Protein AF-A0A849QDG6-F1 (afdb_monomer)

Mean predicted aligned error: 5.54 Å

Structure (mmCIF, N/CA/C/O backbone):
data_AF-A0A849QDG6-F1
#
_entry.id   AF-A0A849QDG6-F1
#
loop_
_atom_site.group_PDB
_atom_site.id
_atom_site.type_symbol
_atom_site.label_atom_id
_atom_site.label_alt_id
_atom_site.label_comp_id
_atom_site.label_asym_id
_atom_site.label_entity_id
_atom_site.label_seq_id
_atom_site.pdbx_PDB_ins_code
_atom_site.Cartn_x
_atom_site.Cartn_y
_atom_site.Cartn_z
_atom_site.occupancy
_atom_site.B_iso_or_equiv
_atom_site.auth_seq_id
_atom_site.auth_comp_id
_atom_site.auth_asym_id
_atom_site.auth_atom_id
_atom_site.pdbx_PDB_model_num
ATOM 1 N N . MET A 1 1 ? 3.254 12.862 -4.712 1.00 63.56 1 MET A N 1
ATOM 2 C CA . MET A 1 1 ? 2.118 11.912 -4.707 1.00 63.56 1 MET A CA 1
ATOM 3 C C . MET A 1 1 ? 1.755 11.417 -3.308 1.00 63.56 1 MET A C 1
ATOM 5 O O . MET A 1 1 ? 0.578 11.468 -3.003 1.00 63.56 1 MET A O 1
ATOM 9 N N . ILE A 1 2 ? 2.697 11.030 -2.430 1.00 72.19 2 ILE A N 1
ATOM 10 C CA . ILE A 1 2 ? 2.387 10.562 -1.053 1.00 72.19 2 ILE A CA 1
ATOM 11 C C . ILE A 1 2 ? 1.509 11.550 -0.262 1.00 72.19 2 ILE A C 1
ATOM 13 O O . ILE A 1 2 ? 0.518 11.137 0.325 1.00 72.19 2 ILE A O 1
ATOM 17 N N . LEU A 1 3 ? 1.816 12.853 -0.322 1.00 75.12 3 LEU A N 1
ATOM 18 C CA . LEU A 1 3 ? 1.065 13.908 0.382 1.00 75.12 3 LEU A CA 1
ATOM 19 C C . LEU A 1 3 ? -0.413 14.021 -0.014 1.00 75.12 3 LEU A C 1
ATOM 21 O O . LEU A 1 3 ? -1.195 14.568 0.749 1.00 75.12 3 LEU A O 1
ATOM 25 N N . VAL A 1 4 ? -0.792 13.525 -1.193 1.00 81.06 4 VAL A N 1
ATOM 26 C CA . VAL A 1 4 ? -2.182 13.540 -1.671 1.00 81.06 4 VAL A CA 1
ATOM 27 C C . VAL A 1 4 ? -2.765 12.131 -1.603 1.00 81.06 4 VAL A C 1
ATOM 29 O O . VAL A 1 4 ? -3.826 11.921 -1.030 1.00 81.06 4 VAL A O 1
ATOM 32 N N . GLY A 1 5 ? -2.036 11.142 -2.118 1.00 78.69 5 GLY A N 1
ATOM 33 C CA . GLY A 1 5 ? -2.473 9.751 -2.186 1.00 78.69 5 GLY A CA 1
ATOM 34 C C . GLY A 1 5 ? -2.682 9.103 -0.819 1.00 78.69 5 GLY A C 1
ATOM 35 O O . GLY A 1 5 ? -3.647 8.366 -0.659 1.00 78.69 5 GLY A O 1
ATOM 36 N N . ALA A 1 6 ? -1.842 9.397 0.180 1.00 81.44 6 ALA A N 1
ATOM 37 C CA . ALA A 1 6 ? -2.024 8.850 1.524 1.00 81.44 6 ALA A CA 1
ATOM 38 C C . ALA A 1 6 ? -3.290 9.395 2.216 1.00 81.44 6 ALA A C 1
ATOM 40 O O . ALA A 1 6 ? -4.111 8.575 2.624 1.00 81.44 6 ALA A O 1
ATOM 41 N N . PRO A 1 7 ? -3.526 10.722 2.314 1.00 85.44 7 PRO A N 1
ATOM 42 C CA . PRO A 1 7 ? -4.763 11.230 2.910 1.00 85.44 7 PRO A CA 1
ATOM 43 C C . PRO A 1 7 ? -6.020 10.813 2.137 1.00 85.44 7 PRO A C 1
ATOM 45 O O . PRO A 1 7 ? -7.018 10.457 2.760 1.00 85.44 7 PRO A O 1
ATOM 48 N N . VAL A 1 8 ? -5.970 10.788 0.800 1.00 86.62 8 VAL A N 1
ATOM 49 C CA . VAL A 1 8 ? -7.082 10.287 -0.026 1.00 86.62 8 VAL A CA 1
ATOM 50 C C . VAL A 1 8 ? -7.341 8.805 0.248 1.00 86.62 8 VAL A C 1
ATOM 52 O O . VAL A 1 8 ? -8.485 8.414 0.472 1.00 86.62 8 VAL A O 1
ATOM 55 N N . GLY A 1 9 ? -6.285 7.990 0.293 1.00 83.75 9 GLY A N 1
ATOM 56 C CA . GLY A 1 9 ? -6.370 6.574 0.636 1.00 83.75 9 GLY A CA 1
ATOM 57 C C . GLY A 1 9 ? -7.006 6.363 2.007 1.00 83.75 9 GLY A C 1
ATOM 58 O O . GLY A 1 9 ? -7.982 5.633 2.109 1.00 83.75 9 GLY A O 1
ATOM 59 N N . ILE A 1 10 ? -6.537 7.080 3.032 1.00 85.00 10 ILE A N 1
ATOM 60 C CA . ILE A 1 10 ? -7.099 7.024 4.390 1.00 85.00 10 ILE A CA 1
ATOM 61 C C . ILE A 1 10 ? -8.586 7.400 4.389 1.00 85.00 10 ILE A C 1
ATOM 63 O O . ILE A 1 10 ? -9.394 6.679 4.973 1.00 85.00 10 ILE A O 1
ATOM 67 N N . TYR A 1 11 ? -8.963 8.494 3.719 1.00 86.38 11 TYR A N 1
ATOM 68 C CA . TYR A 1 11 ? -10.358 8.934 3.637 1.00 86.38 11 TYR A CA 1
ATOM 69 C C . TYR A 1 11 ? -11.265 7.847 3.043 1.00 86.38 11 TYR A C 1
ATOM 71 O O . TYR A 1 11 ? -12.308 7.519 3.616 1.00 86.38 11 TYR A O 1
ATOM 79 N N . PHE A 1 12 ? -10.849 7.242 1.927 1.00 85.50 12 PHE A N 1
ATOM 80 C CA . PHE A 1 12 ? -11.609 6.165 1.299 1.00 85.50 12 PHE A CA 1
ATOM 81 C C . PHE A 1 12 ? -11.613 4.882 2.131 1.00 85.50 12 PHE A C 1
ATOM 83 O O . PHE A 1 12 ? -12.668 4.266 2.250 1.00 85.50 12 PHE A O 1
ATOM 90 N N . SER A 1 13 ? -10.496 4.507 2.760 1.00 83.56 13 SER A N 1
ATOM 91 C CA . SER A 1 13 ? -10.422 3.349 3.658 1.00 83.56 13 SER A CA 1
ATOM 92 C C . SER A 1 13 ? -11.393 3.481 4.831 1.00 83.56 13 SER A C 1
ATOM 94 O O . SER A 1 13 ? -12.112 2.532 5.129 1.00 83.56 13 SER A O 1
ATOM 96 N N . VAL A 1 14 ? -11.463 4.659 5.462 1.00 82.88 14 VAL A N 1
ATOM 97 C CA . VAL A 1 14 ? -12.406 4.937 6.559 1.00 82.88 14 VAL A CA 1
ATOM 98 C C . VAL A 1 14 ? -13.846 4.831 6.083 1.00 82.88 14 VAL A C 1
ATOM 100 O O . VAL A 1 14 ? -14.653 4.169 6.727 1.00 82.88 14 VAL A O 1
ATOM 103 N N . ARG A 1 15 ? -14.176 5.469 4.955 1.00 84.06 15 ARG A N 1
ATOM 104 C CA . ARG A 1 15 ? -15.544 5.474 4.427 1.00 84.06 15 ARG A CA 1
ATOM 105 C C . ARG A 1 15 ? -15.993 4.083 3.989 1.00 84.06 15 ARG A C 1
ATOM 107 O O . ARG A 1 15 ? -17.134 3.711 4.233 1.00 84.06 15 ARG A O 1
ATOM 114 N N . TYR A 1 16 ? -15.103 3.335 3.345 1.00 83.31 16 TYR A N 1
ATOM 115 C CA . TYR A 1 16 ? -15.383 1.989 2.870 1.00 83.31 16 TYR A CA 1
ATOM 116 C C . TYR A 1 16 ? -15.553 1.016 4.036 1.00 83.31 16 TYR A C 1
ATOM 118 O O . TYR A 1 16 ? -16.565 0.329 4.119 1.00 83.31 16 TYR A O 1
ATOM 126 N N . LEU A 1 17 ? -14.586 0.979 4.960 1.00 80.12 17 LEU A N 1
ATOM 127 C CA . LEU A 1 17 ? -14.652 0.068 6.097 1.00 80.12 17 LEU A CA 1
ATOM 128 C C . LEU A 1 17 ? -15.792 0.449 7.042 1.00 80.12 17 LEU A C 1
ATOM 130 O O . LEU A 1 17 ? -16.480 -0.441 7.508 1.00 80.12 17 LEU A O 1
ATOM 134 N N . GLY A 1 18 ? -16.057 1.738 7.264 1.00 75.25 18 GLY A N 1
ATOM 135 C CA . GLY A 1 18 ? -17.179 2.198 8.088 1.00 75.25 18 GLY A CA 1
ATOM 136 C C . GLY A 1 18 ? -18.569 1.923 7.500 1.00 75.25 18 GLY A C 1
ATOM 137 O O . GLY A 1 18 ? -19.551 2.037 8.223 1.00 75.25 18 GLY A O 1
ATOM 138 N N . ALA A 1 19 ? -18.667 1.564 6.216 1.00 77.81 19 ALA A N 1
ATOM 139 C CA . ALA A 1 19 ? -19.912 1.117 5.591 1.00 77.81 19 ALA A CA 1
ATOM 140 C C . ALA A 1 19 ? -20.147 -0.401 5.726 1.00 77.81 19 ALA A C 1
ATOM 142 O O . ALA A 1 19 ? -21.209 -0.887 5.343 1.00 77.81 19 ALA A O 1
ATOM 143 N N . LEU A 1 20 ? -19.168 -1.160 6.233 1.00 79.12 20 LEU A N 1
ATOM 144 C CA . LEU A 1 20 ? -19.317 -2.591 6.494 1.00 79.12 20 LEU A CA 1
ATOM 145 C C . LEU A 1 20 ? -19.997 -2.807 7.848 1.00 79.12 20 LEU A C 1
ATOM 147 O O . LEU A 1 20 ? -19.724 -2.090 8.799 1.00 79.12 20 LEU A O 1
ATOM 151 N N . GLU A 1 21 ? -20.850 -3.825 7.958 1.00 65.81 21 GLU A N 1
ATOM 152 C CA . GLU A 1 21 ? -21.552 -4.116 9.218 1.00 65.81 21 GLU A CA 1
ATOM 153 C C . GLU A 1 21 ? -20.724 -4.990 10.184 1.00 65.81 21 GLU A C 1
ATOM 155 O O . GLU A 1 21 ? -20.884 -4.881 11.399 1.00 65.81 21 GLU A O 1
ATOM 160 N N . LYS A 1 22 ? -19.840 -5.867 9.670 1.00 70.81 22 LYS A N 1
ATOM 161 C CA . LYS A 1 22 ? -18.987 -6.792 10.454 1.00 70.81 22 LYS A CA 1
ATOM 162 C C . LYS A 1 22 ? -17.687 -7.158 9.720 1.00 70.81 22 LYS A C 1
ATOM 164 O O . LYS A 1 22 ? -17.637 -7.135 8.493 1.00 70.81 22 LYS A O 1
ATOM 169 N N . ASN A 1 23 ? -16.683 -7.632 10.470 1.00 78.56 23 ASN A N 1
ATOM 170 C CA . ASN A 1 23 ? -15.389 -8.143 9.983 1.00 78.56 23 ASN A CA 1
ATOM 171 C C . ASN A 1 23 ? -14.510 -7.084 9.285 1.00 78.56 23 ASN A C 1
ATOM 173 O O . ASN A 1 23 ? -14.022 -7.300 8.164 1.00 78.56 23 ASN A O 1
ATOM 177 N N . TYR A 1 24 ? -14.274 -5.954 9.948 1.00 81.31 24 TYR A N 1
ATOM 178 C CA . TYR A 1 24 ? -13.474 -4.847 9.418 1.00 81.31 24 TYR A CA 1
ATOM 179 C C . TYR A 1 24 ? -12.027 -5.272 9.159 1.00 81.31 24 TYR A C 1
ATOM 181 O O . TYR A 1 24 ? -11.457 -4.932 8.121 1.00 81.31 24 TYR A O 1
ATOM 189 N N . LEU A 1 25 ? -11.448 -6.087 10.047 1.00 81.00 25 LEU A N 1
ATOM 190 C CA . LEU A 1 25 ? -10.065 -6.549 9.909 1.00 81.00 25 LEU A CA 1
ATOM 191 C C . LEU A 1 25 ? -9.871 -7.490 8.709 1.00 81.00 25 LEU A C 1
ATOM 193 O O . LEU A 1 25 ? -8.969 -7.280 7.899 1.00 81.00 25 LEU A O 1
ATOM 197 N N . LYS A 1 26 ? -10.731 -8.508 8.550 1.00 83.94 26 LYS A N 1
ATOM 198 C CA . LYS A 1 26 ? -10.641 -9.454 7.416 1.00 83.94 26 LYS A CA 1
ATOM 199 C C . LYS A 1 26 ? -10.864 -8.758 6.075 1.00 83.94 26 LYS A C 1
ATOM 201 O O . LYS A 1 26 ? -10.164 -9.054 5.103 1.00 83.94 26 LYS A O 1
ATOM 206 N N . SER A 1 27 ? -11.811 -7.822 6.035 1.00 84.94 27 SER A N 1
ATOM 207 C CA . SER A 1 27 ? -12.100 -7.022 4.844 1.00 84.94 27 SER A CA 1
ATOM 208 C C . SER A 1 27 ? -10.933 -6.090 4.509 1.00 84.94 27 SER A C 1
ATOM 210 O O . SER A 1 27 ? -10.510 -6.027 3.356 1.00 84.94 27 SER A O 1
ATOM 212 N N . GLY A 1 28 ? -10.348 -5.445 5.524 1.00 84.44 28 GLY A N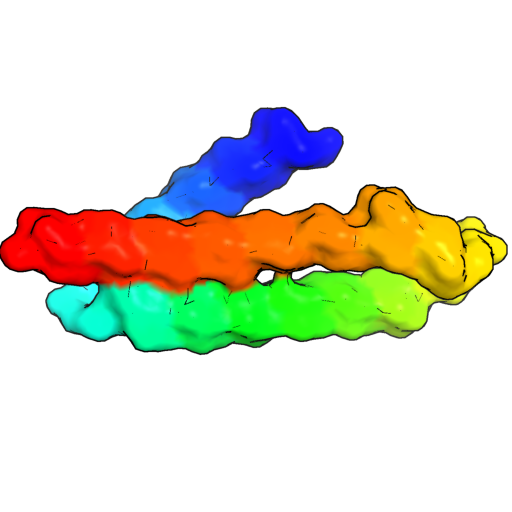 1
ATOM 213 C CA . GLY A 1 28 ? -9.156 -4.608 5.388 1.00 84.44 28 GLY A CA 1
ATOM 214 C C . GLY A 1 28 ? -7.948 -5.373 4.844 1.00 84.44 28 GLY A C 1
ATOM 215 O O . GLY A 1 28 ? -7.325 -4.920 3.886 1.00 84.44 28 GLY A O 1
ATOM 216 N N . ILE A 1 29 ? -7.661 -6.563 5.384 1.00 88.69 29 ILE A N 1
ATOM 217 C CA . ILE A 1 29 ? -6.583 -7.436 4.889 1.00 88.69 29 ILE A CA 1
ATOM 218 C C . ILE A 1 29 ? -6.825 -7.813 3.426 1.00 88.69 29 ILE A C 1
ATOM 220 O O . ILE A 1 29 ? -5.950 -7.598 2.590 1.00 88.69 29 ILE A O 1
ATOM 224 N N . SER A 1 30 ? -8.009 -8.339 3.105 1.00 88.00 30 SER A N 1
ATOM 225 C CA . SER 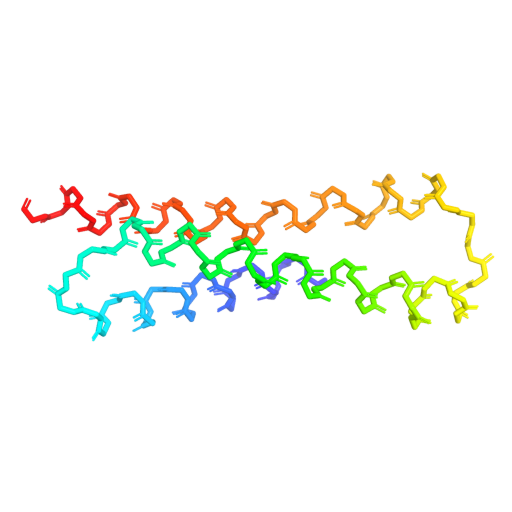A 1 30 ? -8.310 -8.847 1.761 1.00 88.00 30 SER A CA 1
ATOM 226 C C . SER A 1 30 ? -8.187 -7.749 0.706 1.00 88.00 30 SER A C 1
ATOM 228 O O . SER A 1 30 ? -7.509 -7.920 -0.303 1.00 88.00 30 SER A O 1
ATOM 230 N N . ILE A 1 31 ? -8.782 -6.585 0.965 1.00 87.81 31 ILE A N 1
ATOM 231 C CA . ILE A 1 31 ? -8.796 -5.470 0.012 1.00 87.81 31 ILE A CA 1
ATOM 232 C C . ILE A 1 31 ? -7.425 -4.812 -0.088 1.00 87.81 31 ILE A C 1
ATOM 234 O O . ILE A 1 31 ? -6.975 -4.519 -1.193 1.00 87.81 31 ILE A O 1
ATOM 238 N N . GLY A 1 32 ? -6.737 -4.618 1.041 1.00 87.75 32 GLY A N 1
ATOM 239 C CA . GLY A 1 32 ? -5.377 -4.087 1.044 1.00 87.75 32 GLY A CA 1
ATOM 240 C C . GLY A 1 32 ? -4.421 -4.951 0.221 1.00 87.75 32 GLY A C 1
ATOM 241 O O . GLY A 1 32 ? -3.595 -4.421 -0.521 1.00 87.75 32 GLY A O 1
ATOM 242 N N . LEU A 1 33 ? -4.570 -6.276 0.302 1.00 90.19 33 LEU A N 1
ATOM 243 C CA . LEU A 1 33 ? -3.735 -7.227 -0.426 1.00 90.19 33 LEU A CA 1
ATOM 244 C C . LEU A 1 33 ? -4.093 -7.275 -1.918 1.00 90.19 33 LEU A C 1
ATOM 246 O O . LEU A 1 33 ? -3.195 -7.158 -2.749 1.00 90.19 33 LEU A O 1
ATOM 250 N N . ILE A 1 34 ? -5.385 -7.343 -2.262 1.00 90.69 34 ILE A N 1
ATOM 251 C CA . ILE A 1 34 ? -5.861 -7.290 -3.656 1.00 90.69 34 ILE A CA 1
ATOM 252 C C . ILE A 1 34 ? -5.372 -6.009 -4.340 1.00 90.69 34 ILE A C 1
ATOM 254 O O . ILE A 1 34 ? -4.793 -6.067 -5.423 1.00 90.69 34 ILE A O 1
ATOM 258 N N . TRP A 1 35 ? -5.556 -4.853 -3.701 1.00 89.12 35 TRP A N 1
ATOM 259 C CA . TRP A 1 35 ? -5.201 -3.570 -4.302 1.00 89.12 35 TRP A CA 1
ATOM 260 C C . TRP A 1 35 ? -3.687 -3.377 -4.435 1.00 89.12 35 TRP A C 1
ATOM 262 O O . TRP A 1 35 ? -3.219 -2.847 -5.443 1.00 89.12 35 TRP A O 1
ATOM 272 N N . SER A 1 36 ? -2.910 -3.863 -3.463 1.00 89.81 36 SER A N 1
ATOM 273 C CA . SER A 1 36 ? -1.446 -3.886 -3.553 1.00 89.81 36 SER A CA 1
ATOM 274 C C . SER A 1 36 ? -0.964 -4.745 -4.724 1.00 89.81 36 SER A C 1
ATOM 276 O O . SER A 1 36 ? -0.150 -4.291 -5.527 1.00 89.81 36 SER A O 1
ATOM 278 N N . VAL A 1 37 ? -1.523 -5.951 -4.884 1.00 92.00 37 VAL A N 1
ATOM 279 C CA . VAL A 1 37 ? -1.173 -6.858 -5.989 1.00 92.00 37 VAL A CA 1
ATOM 280 C C . VAL A 1 37 ? -1.528 -6.244 -7.340 1.00 92.00 37 VAL A C 1
ATOM 282 O O . VAL A 1 37 ? -0.692 -6.257 -8.239 1.00 92.00 37 VAL A O 1
ATOM 285 N N . ILE A 1 38 ? -2.725 -5.663 -7.481 1.00 91.56 38 ILE A N 1
ATOM 286 C CA . ILE A 1 38 ? -3.142 -4.993 -8.722 1.00 91.56 38 ILE A CA 1
ATOM 287 C C . ILE A 1 38 ? -2.191 -3.841 -9.052 1.00 91.56 38 ILE A C 1
ATOM 289 O O . ILE A 1 38 ? -1.753 -3.722 -10.192 1.00 91.56 38 ILE A O 1
ATOM 293 N N . SER A 1 39 ? -1.839 -3.022 -8.060 1.00 90.06 39 SER A N 1
ATOM 294 C CA . SER A 1 39 ? -0.973 -1.861 -8.279 1.00 90.06 39 SER A CA 1
ATOM 295 C C . SER A 1 39 ? 0.436 -2.274 -8.714 1.00 90.06 39 SER A C 1
ATOM 297 O O . SER A 1 39 ? 0.962 -1.744 -9.688 1.00 90.06 39 SER A O 1
ATOM 299 N N . VAL A 1 40 ? 1.019 -3.285 -8.061 1.00 89.81 40 VAL A N 1
ATOM 300 C CA . VAL A 1 40 ? 2.323 -3.837 -8.457 1.00 89.81 40 VAL A CA 1
ATOM 301 C C . VAL A 1 40 ? 2.255 -4.481 -9.843 1.00 89.81 40 VAL A C 1
ATOM 303 O O . VAL A 1 40 ? 3.175 -4.310 -10.637 1.00 89.81 40 VAL A O 1
ATOM 306 N N . ALA A 1 41 ? 1.180 -5.206 -10.159 1.00 91.44 41 ALA A N 1
ATOM 307 C CA . ALA A 1 41 ? 1.017 -5.841 -11.464 1.00 91.44 41 ALA A CA 1
ATOM 308 C C . ALA A 1 41 ? 0.921 -4.809 -12.597 1.00 91.44 41 ALA A C 1
ATOM 310 O O . ALA A 1 41 ? 1.592 -4.962 -13.616 1.00 91.44 41 ALA A O 1
ATOM 311 N N . LEU A 1 42 ? 0.137 -3.743 -12.410 1.00 90.38 42 LEU A N 1
ATOM 312 C CA . LEU A 1 42 ? 0.038 -2.646 -13.376 1.00 90.38 42 LEU A CA 1
ATOM 313 C C . LEU A 1 42 ? 1.392 -1.973 -13.596 1.00 90.38 42 LEU A C 1
ATOM 315 O O . LEU A 1 42 ? 1.763 -1.701 -14.737 1.00 90.38 42 LEU A O 1
ATOM 319 N N . ASP A 1 43 ? 2.162 -1.778 -12.531 1.00 87.06 43 ASP A N 1
ATOM 320 C CA . ASP A 1 43 ? 3.489 -1.197 -12.654 1.00 87.06 43 ASP A CA 1
ATOM 321 C C . ASP A 1 43 ? 4.458 -2.108 -13.400 1.00 87.06 43 ASP A C 1
ATOM 323 O O . ASP A 1 43 ? 5.168 -1.638 -14.279 1.00 87.06 43 ASP A O 1
ATOM 327 N N . LEU A 1 44 ? 4.467 -3.411 -13.126 1.00 87.50 44 LEU A N 1
ATOM 328 C CA . LEU A 1 44 ? 5.355 -4.341 -13.827 1.00 87.50 44 LEU A CA 1
ATOM 329 C C . LEU A 1 44 ? 4.981 -4.528 -15.305 1.00 87.50 44 LEU A C 1
ATOM 331 O O . LEU A 1 44 ? 5.871 -4.723 -16.130 1.00 87.50 44 LEU A O 1
ATOM 335 N N . VAL A 1 45 ? 3.689 -4.478 -15.642 1.00 91.12 45 VAL A N 1
ATOM 336 C CA . VAL A 1 45 ? 3.195 -4.703 -17.013 1.00 91.12 45 VAL A CA 1
ATOM 337 C C . VAL A 1 45 ? 3.245 -3.434 -17.861 1.00 91.12 45 VAL A C 1
ATOM 339 O O . VAL A 1 45 ? 3.510 -3.513 -19.057 1.00 91.12 45 VAL A O 1
ATOM 342 N N . ILE A 1 46 ? 2.979 -2.270 -17.268 1.00 90.56 46 ILE A N 1
ATOM 343 C CA . ILE A 1 46 ? 2.794 -1.015 -18.005 1.00 90.56 46 ILE A CA 1
ATOM 344 C C . ILE A 1 46 ? 3.924 -0.042 -17.681 1.00 90.56 46 ILE A C 1
ATOM 346 O O . ILE A 1 46 ? 4.667 0.383 -18.565 1.00 90.56 46 ILE A O 1
ATOM 350 N N . LEU A 1 47 ? 4.080 0.304 -16.405 1.00 85.75 47 LEU A N 1
ATOM 351 C CA . LEU A 1 47 ? 4.905 1.437 -15.988 1.00 85.75 47 LEU A CA 1
ATOM 352 C C . LEU A 1 47 ? 6.411 1.144 -16.082 1.00 85.75 47 LEU A C 1
ATOM 354 O O . LEU A 1 47 ? 7.198 2.008 -16.468 1.00 85.75 47 LEU A O 1
ATOM 358 N N . LEU A 1 48 ? 6.821 -0.088 -15.786 1.00 87.06 48 LEU A N 1
ATOM 359 C CA . LEU A 1 48 ? 8.204 -0.543 -15.849 1.00 87.06 48 LEU A CA 1
ATOM 360 C C . LEU A 1 48 ? 8.700 -0.617 -17.308 1.00 87.06 48 LEU A C 1
ATOM 362 O O . LEU A 1 48 ? 9.728 -0.000 -17.589 1.00 87.06 48 LEU A O 1
ATOM 366 N N . PRO A 1 49 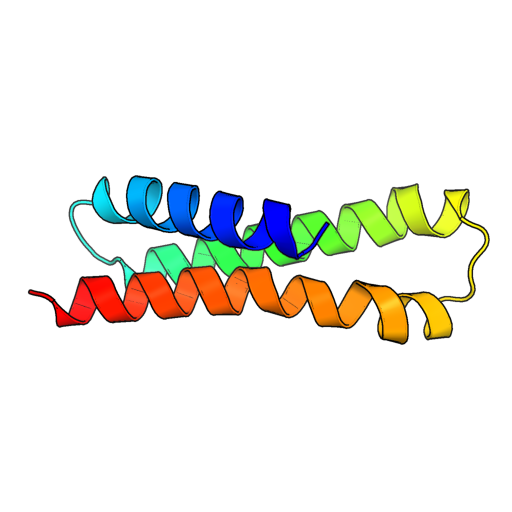? 7.978 -1.237 -18.268 1.00 85.62 49 PRO A N 1
ATOM 367 C CA . PRO A 1 49 ? 8.366 -1.179 -19.678 1.00 85.62 49 PRO A CA 1
ATOM 368 C C . PRO A 1 49 ? 8.366 0.242 -20.248 1.00 85.62 49 PRO A C 1
ATOM 370 O O . PRO A 1 49 ? 9.250 0.584 -21.029 1.00 85.62 49 PRO A O 1
ATOM 373 N N . MET A 1 50 ? 7.407 1.086 -19.846 1.00 90.50 50 MET A N 1
ATOM 374 C CA . MET A 1 50 ? 7.321 2.471 -20.325 1.00 90.50 50 MET A CA 1
ATOM 375 C C . MET A 1 50 ? 8.427 3.373 -19.771 1.00 90.50 50 MET A C 1
ATOM 377 O O . MET A 1 50 ? 8.890 4.270 -20.470 1.00 90.50 50 MET A O 1
ATOM 381 N N . SER A 1 51 ? 8.840 3.168 -18.520 1.00 85.31 51 SER A N 1
ATOM 382 C CA . SER A 1 51 ? 9.866 3.996 -17.874 1.00 85.31 51 SER A CA 1
ATOM 383 C C . SER A 1 51 ? 11.289 3.655 -18.316 1.00 85.31 51 SER A C 1
ATOM 385 O O . SER A 1 51 ? 12.189 4.470 -18.123 1.00 85.31 51 SER A O 1
ATOM 387 N N . GLY A 1 52 ? 11.513 2.459 -18.874 1.00 86.00 52 GLY A N 1
ATOM 388 C CA . GLY A 1 52 ? 12.848 1.975 -19.236 1.00 86.00 52 GLY A CA 1
ATOM 389 C C . GLY A 1 52 ? 13.785 1.791 -18.035 1.00 86.00 52 GLY A C 1
ATOM 39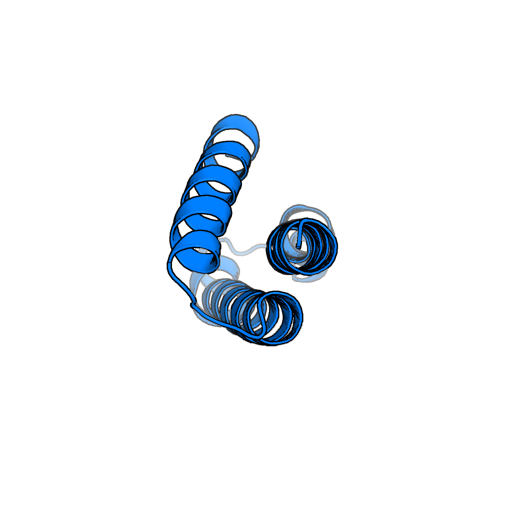0 O O . GLY A 1 52 ? 14.994 1.644 -18.216 1.00 86.00 52 GLY A O 1
ATOM 391 N N . MET A 1 53 ? 13.254 1.822 -16.807 1.00 86.88 53 MET A N 1
ATOM 392 C CA . MET A 1 53 ? 14.048 1.751 -15.582 1.00 86.88 53 MET A CA 1
ATOM 393 C C . MET A 1 53 ? 14.433 0.297 -15.251 1.00 86.88 53 MET A C 1
ATOM 395 O O . MET A 1 53 ? 13.646 -0.629 -15.469 1.00 86.88 53 MET A O 1
ATOM 399 N N . PRO A 1 54 ? 15.611 0.067 -14.649 1.00 88.88 54 PRO A N 1
ATOM 400 C CA . PRO A 1 54 ? 15.975 -1.254 -14.155 1.00 88.88 54 PRO A CA 1
ATOM 401 C C . PRO A 1 54 ? 15.097 -1.666 -12.961 1.00 88.88 54 PRO A C 1
ATOM 403 O O . PRO A 1 54 ? 14.819 -0.870 -12.061 1.00 88.88 54 PRO A O 1
ATOM 406 N N . ILE A 1 55 ? 14.731 -2.951 -12.897 1.00 85.88 55 ILE A N 1
ATOM 407 C CA . ILE A 1 55 ? 13.862 -3.528 -11.849 1.00 85.88 55 ILE A CA 1
ATOM 408 C C . ILE A 1 55 ? 14.355 -3.221 -10.420 1.00 85.88 55 ILE A C 1
ATOM 410 O O . ILE A 1 55 ? 13.566 -3.028 -9.497 1.00 85.88 55 ILE A O 1
ATOM 414 N N . THR A 1 56 ? 15.672 -3.126 -10.226 1.00 86.62 56 THR A N 1
ATOM 415 C CA . THR A 1 56 ? 16.295 -2.828 -8.930 1.00 86.62 56 THR A CA 1
ATOM 416 C C . THR A 1 56 ? 16.021 -1.401 -8.464 1.00 86.62 56 THR A C 1
ATOM 418 O O . THR A 1 56 ? 15.862 -1.166 -7.266 1.00 86.62 56 THR A O 1
ATOM 421 N N . GLN A 1 57 ? 15.943 -0.451 -9.395 1.00 87.19 57 GLN A N 1
ATOM 422 C CA . GLN A 1 57 ? 15.604 0.935 -9.099 1.00 87.19 57 GLN A CA 1
ATOM 423 C C . GLN A 1 57 ? 14.099 1.066 -8.830 1.00 87.19 57 GLN A C 1
ATOM 425 O O . GLN A 1 57 ? 13.716 1.716 -7.859 1.00 87.19 57 GLN A O 1
ATOM 430 N N . TYR A 1 58 ? 13.260 0.346 -9.585 1.00 87.81 58 TYR A N 1
ATOM 431 C CA . TYR A 1 58 ? 11.817 0.253 -9.332 1.00 87.81 58 TYR A CA 1
ATOM 432 C C . TYR A 1 58 ? 11.508 -0.200 -7.901 1.00 87.81 58 TYR A C 1
ATOM 434 O O . TYR A 1 58 ? 10.740 0.449 -7.187 1.00 87.81 58 TYR A O 1
ATOM 442 N N . PHE A 1 59 ? 12.142 -1.281 -7.437 1.00 84.69 59 PHE A N 1
ATOM 443 C CA . PHE A 1 59 ? 11.912 -1.789 -6.082 1.00 84.69 59 PHE A CA 1
ATOM 444 C C . PHE A 1 59 ? 12.304 -0.783 -4.992 1.00 84.69 59 PHE A C 1
ATOM 446 O O . PHE A 1 59 ? 11.589 -0.658 -3.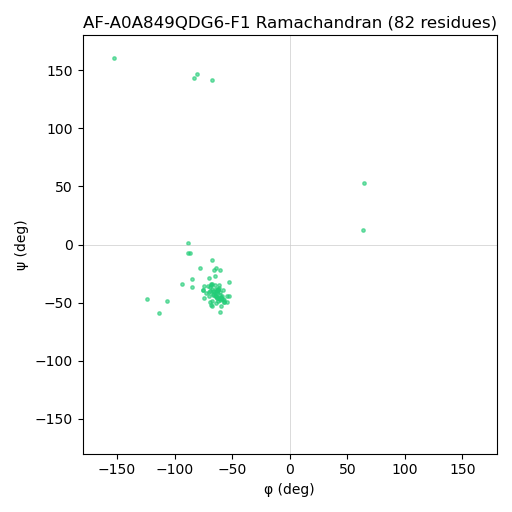995 1.00 84.69 59 PHE A O 1
ATOM 453 N N . LYS A 1 60 ? 13.408 -0.050 -5.187 1.00 85.44 60 LYS A N 1
ATOM 454 C CA . LYS A 1 60 ? 13.892 0.957 -4.231 1.00 85.44 60 LYS A CA 1
ATOM 455 C C . LYS A 1 60 ? 12.993 2.189 -4.169 1.00 85.44 60 LYS A C 1
ATOM 457 O O . LYS A 1 60 ? 12.761 2.715 -3.085 1.00 85.44 60 LYS A O 1
ATOM 462 N N . GLU A 1 61 ? 12.503 2.654 -5.313 1.00 83.19 61 GLU A N 1
ATOM 463 C CA . GLU A 1 61 ? 11.787 3.929 -5.398 1.00 83.19 61 GLU A CA 1
ATOM 464 C C . GLU A 1 61 ? 10.265 3.786 -5.268 1.00 83.19 61 GLU A C 1
ATOM 466 O O . GLU A 1 61 ? 9.610 4.669 -4.705 1.00 83.19 61 GLU A O 1
ATOM 471 N N . ILE A 1 62 ? 9.701 2.688 -5.777 1.00 84.38 62 ILE A N 1
ATOM 472 C CA . ILE A 1 62 ? 8.255 2.516 -5.974 1.00 84.38 62 ILE A CA 1
ATOM 473 C C . ILE A 1 62 ? 7.742 1.266 -5.254 1.00 84.38 62 ILE A C 1
ATOM 475 O O . ILE A 1 62 ? 6.772 1.361 -4.505 1.00 84.38 62 ILE A O 1
ATOM 479 N N . GLY A 1 63 ? 8.420 0.123 -5.393 1.00 78.88 6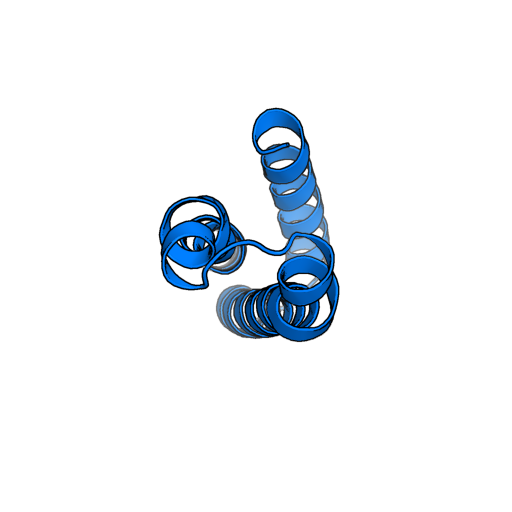3 GLY A N 1
ATOM 480 C CA . GLY A 1 63 ? 7.954 -1.161 -4.850 1.00 78.88 63 GLY A CA 1
ATOM 481 C C . GLY A 1 63 ? 7.640 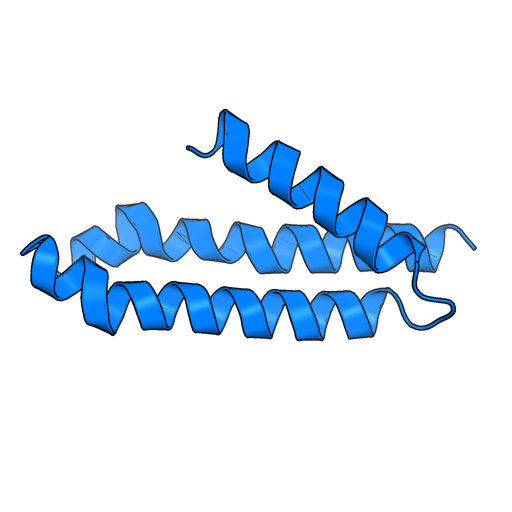-1.124 -3.349 1.00 78.88 63 GLY A C 1
ATOM 482 O O . GLY A 1 63 ? 6.579 -1.572 -2.920 1.00 78.88 63 GLY A O 1
ATOM 483 N N . LEU A 1 64 ? 8.513 -0.502 -2.549 1.00 82.19 64 LEU A N 1
ATOM 484 C CA . LEU A 1 64 ? 8.308 -0.339 -1.101 1.00 82.19 64 LEU A CA 1
ATOM 485 C C . LEU A 1 64 ? 7.102 0.543 -0.742 1.00 82.19 64 LEU A C 1
ATOM 487 O O . LEU A 1 64 ? 6.502 0.360 0.317 1.00 82.19 64 LEU A O 1
ATOM 491 N N . ARG A 1 65 ? 6.713 1.483 -1.612 1.00 84.88 65 ARG A N 1
ATOM 492 C CA . ARG A 1 65 ? 5.573 2.377 -1.357 1.00 84.88 65 ARG A CA 1
ATOM 493 C C . ARG A 1 65 ? 4.247 1.634 -1.417 1.00 84.88 65 ARG A C 1
ATOM 495 O O . ARG A 1 65 ? 3.327 2.003 -0.694 1.00 84.88 65 ARG A O 1
ATOM 502 N N . TYR A 1 66 ? 4.148 0.564 -2.203 1.00 84.88 66 TYR A N 1
ATOM 503 C CA . TYR A 1 66 ? 2.922 -0.228 -2.279 1.00 84.88 66 TYR A CA 1
ATOM 504 C C . TYR A 1 66 ? 2.579 -0.941 -0.979 1.00 84.88 66 TYR A C 1
ATOM 506 O O . TYR A 1 66 ? 1.403 -1.184 -0.728 1.00 84.88 66 TYR A O 1
ATOM 514 N N . LEU A 1 67 ? 3.556 -1.166 -0.094 1.00 84.94 67 LEU A N 1
ATOM 515 C CA . LEU A 1 67 ? 3.289 -1.675 1.251 1.00 84.94 67 LEU A CA 1
ATOM 516 C C . LEU A 1 67 ? 2.453 -0.703 2.098 1.00 84.94 67 LEU A C 1
ATOM 518 O O . LEU A 1 67 ? 1.794 -1.140 3.039 1.00 84.94 67 LEU A O 1
ATOM 522 N N . MET A 1 68 ? 2.406 0.590 1.755 1.00 85.62 68 MET A N 1
ATOM 523 C CA . MET A 1 68 ? 1.530 1.546 2.439 1.00 85.62 68 MET A CA 1
ATOM 524 C C . MET A 1 68 ? 0.049 1.179 2.291 1.00 85.62 68 MET A C 1
ATOM 526 O O . MET A 1 68 ? -0.716 1.377 3.229 1.00 85.62 68 MET A O 1
ATOM 530 N N . ILE A 1 69 ? -0.362 0.621 1.148 1.00 86.56 69 ILE A N 1
ATOM 531 C CA . ILE A 1 69 ? -1.759 0.258 0.867 1.00 86.56 69 ILE A CA 1
ATOM 532 C C . ILE A 1 69 ? -2.290 -0.784 1.872 1.00 86.56 69 ILE A C 1
ATOM 534 O O . ILE A 1 69 ? -3.273 -0.488 2.559 1.00 86.56 69 ILE A O 1
ATOM 538 N N . PRO A 1 70 ? -1.674 -1.976 2.023 1.00 88.62 70 PRO A N 1
ATOM 539 C CA . PRO A 1 70 ? -2.128 -2.956 2.997 1.00 88.62 70 PRO A CA 1
ATOM 540 C C . PRO A 1 70 ? -1.913 -2.470 4.430 1.00 88.62 70 PRO A C 1
ATOM 542 O O . PRO A 1 70 ? -2.768 -2.733 5.267 1.00 88.62 70 PRO A O 1
ATOM 545 N N . MET A 1 71 ? -0.849 -1.711 4.727 1.00 88.38 71 MET A N 1
ATOM 546 C CA . MET A 1 71 ? -0.658 -1.146 6.071 1.00 8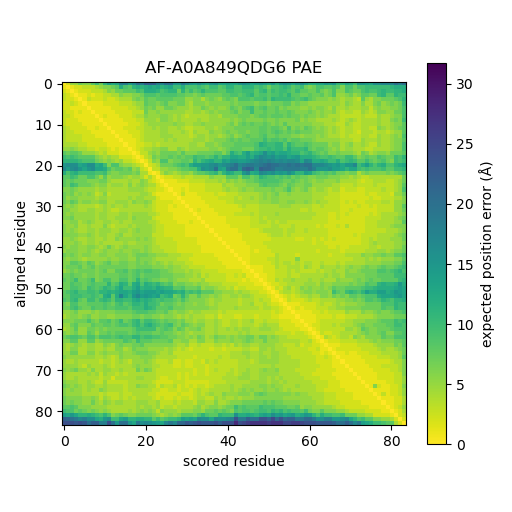8.38 71 MET A CA 1
ATOM 547 C C . MET A 1 71 ? -1.812 -0.225 6.480 1.00 88.38 71 MET A C 1
ATOM 549 O O . MET A 1 71 ? -2.339 -0.366 7.582 1.00 88.38 71 MET A O 1
ATOM 553 N N . ILE A 1 72 ? -2.241 0.680 5.593 1.00 88.12 72 ILE A N 1
ATOM 554 C CA . ILE A 1 72 ? -3.369 1.581 5.856 1.00 88.12 72 ILE A CA 1
ATOM 555 C C . ILE A 1 72 ? -4.659 0.768 6.011 1.00 88.12 72 ILE A C 1
ATOM 557 O O . ILE A 1 72 ? -5.352 0.920 7.012 1.00 88.12 72 ILE A O 1
ATOM 561 N N . MET A 1 73 ? -4.972 -0.136 5.080 1.00 88.44 73 MET A N 1
ATOM 562 C CA . MET A 1 73 ? -6.224 -0.905 5.131 1.00 88.44 73 MET A CA 1
ATOM 563 C C . MET A 1 73 ? -6.322 -1.823 6.356 1.00 88.44 73 MET A C 1
ATOM 565 O O . MET A 1 73 ? -7.376 -1.888 6.989 1.00 88.44 73 MET A O 1
ATOM 569 N N . VAL A 1 74 ? -5.234 -2.508 6.717 1.00 88.06 74 VAL A N 1
ATOM 570 C CA . VAL A 1 74 ? -5.182 -3.372 7.905 1.00 88.06 74 VAL A CA 1
ATOM 571 C C . VAL A 1 74 ? -5.222 -2.543 9.181 1.00 88.06 74 VAL A C 1
ATOM 573 O O . VAL A 1 74 ? -5.985 -2.872 10.084 1.00 88.06 74 VAL A O 1
ATOM 576 N N . GLY A 1 75 ? -4.461 -1.447 9.246 1.00 87.06 75 GLY A N 1
ATOM 577 C CA . GLY A 1 75 ? -4.467 -0.542 10.393 1.00 87.06 75 GLY A CA 1
ATOM 578 C C . GLY A 1 75 ? -5.853 0.050 10.648 1.00 87.06 75 GLY A C 1
ATOM 579 O O . GLY A 1 75 ? -6.345 0.000 11.774 1.00 87.06 75 GLY A O 1
ATOM 580 N N . MET A 1 76 ? -6.531 0.529 9.601 1.00 86.25 76 MET A N 1
ATOM 581 C CA . MET A 1 76 ? -7.896 1.049 9.722 1.00 86.25 76 MET A CA 1
ATOM 582 C C . MET A 1 76 ? -8.902 -0.047 10.085 1.00 86.25 76 MET A C 1
ATOM 584 O O . MET A 1 76 ? -9.762 0.181 10.933 1.00 86.25 76 MET A O 1
ATOM 588 N N . GLY A 1 77 ? -8.772 -1.243 9.501 1.00 85.44 77 GLY A N 1
ATOM 589 C CA . GLY A 1 77 ? -9.607 -2.394 9.849 1.00 85.44 77 GLY A CA 1
ATOM 590 C C . GLY A 1 77 ? -9.456 -2.801 11.316 1.00 85.44 77 GLY A C 1
ATOM 591 O O . GLY A 1 77 ? -10.454 -3.011 11.994 1.00 85.44 77 GLY A O 1
ATOM 592 N N . TYR A 1 78 ? -8.223 -2.835 11.828 1.00 86.62 78 TYR A N 1
ATOM 593 C CA . TYR A 1 78 ? -7.927 -3.122 13.233 1.00 86.62 78 TYR A CA 1
ATOM 594 C C . TYR A 1 78 ? -8.500 -2.061 14.180 1.00 86.62 78 TYR A C 1
ATOM 596 O O . TYR A 1 78 ? -9.087 -2.401 15.206 1.00 86.62 78 TYR A O 1
ATOM 604 N N . LEU A 1 79 ? -8.348 -0.777 13.843 1.00 85.94 79 LEU A N 1
ATOM 605 C CA . LEU A 1 79 ? -8.867 0.320 14.662 1.00 85.94 79 LEU A CA 1
ATOM 606 C C . LEU A 1 79 ? -10.397 0.326 14.735 1.00 85.94 79 LEU A C 1
ATOM 608 O O . LEU A 1 79 ? -10.936 0.692 15.772 1.00 85.94 79 LEU A O 1
ATOM 612 N N . LEU A 1 80 ? -11.087 -0.058 13.657 1.00 84.19 80 LEU A N 1
ATOM 613 C CA . LEU A 1 80 ? -12.549 -0.156 13.630 1.00 84.19 80 LEU A CA 1
ATOM 614 C C . LEU A 1 80 ? -13.061 -1.395 14.369 1.00 84.19 80 LEU A C 1
ATOM 616 O O . LEU A 1 80 ? -14.041 -1.288 15.096 1.00 84.19 80 LEU A O 1
ATOM 620 N N . GLU A 1 81 ? -12.375 -2.534 14.241 1.00 83.12 81 GLU A N 1
ATOM 621 C CA . GLU A 1 81 ? -12.734 -3.771 14.948 1.00 83.12 81 GLU A CA 1
ATOM 622 C C . GLU A 1 81 ? -12.633 -3.611 16.474 1.00 83.12 81 GLU A C 1
ATOM 624 O O . GLU A 1 81 ? -13.502 -4.086 17.192 1.00 83.12 81 GLU A O 1
ATOM 629 N N . ASN A 1 82 ? -11.611 -2.899 16.970 1.00 80.31 82 ASN A N 1
ATOM 630 C CA . ASN A 1 82 ? -11.402 -2.667 18.409 1.00 80.31 82 ASN A CA 1
ATOM 631 C C . ASN A 1 82 ? -12.124 -1.423 18.960 1.00 80.31 82 ASN A C 1
ATOM 633 O O . ASN A 1 82 ? -11.955 -1.088 20.132 1.00 80.31 82 ASN A O 1
ATOM 637 N N . LYS A 1 83 ? -12.871 -0.689 18.125 1.00 69.25 83 LYS A N 1
ATOM 638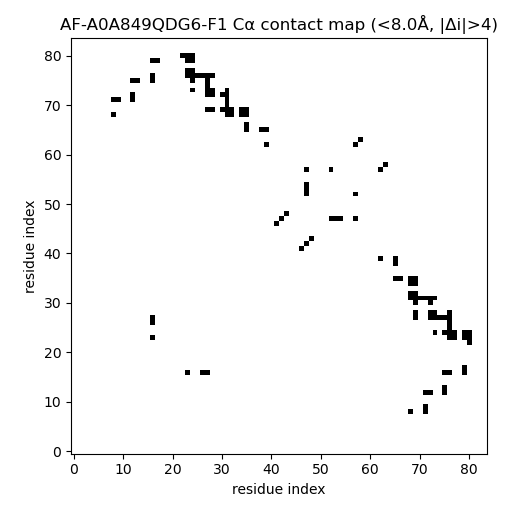 C CA . LYS A 1 83 ? -13.671 0.469 18.559 1.00 69.25 83 LYS A CA 1
ATOM 639 C C . LYS A 1 83 ? -15.067 0.083 19.059 1.00 69.25 83 LYS A C 1
ATOM 641 O O . LYS A 1 83 ? -15.784 0.974 19.516 1.00 69.25 83 LYS A O 1
ATOM 646 N N . VAL A 1 84 ? -15.444 -1.190 18.913 1.00 52.47 84 VAL A N 1
ATOM 647 C CA . VAL A 1 84 ? -16.739 -1.773 19.297 1.00 52.47 84 VAL A CA 1
ATOM 648 C C . VAL A 1 84 ? -16.595 -2.550 20.596 1.00 52.47 84 VAL A C 1
ATOM 650 O O . VAL A 1 84 ? -15.624 -3.329 20.702 1.00 52.47 84 VAL A O 1
#

Radius of gyration: 14.58 Å; Cα contacts (8 Å, |Δi|>4): 66; chains: 1; bounding box: 38×23×40 Å

Solvent-accessible surface area (backbone atoms only — not comparable to full-atom values): 4588 Å² total; per-residue (Å²): 106,66,87,54,52,48,60,53,48,51,54,50,47,50,54,56,50,70,69,51,92,72,62,34,38,65,52,16,45,52,50,15,48,52,52,32,52,51,52,54,49,49,35,64,70,49,50,39,68,72,65,72,58,58,71,72,56,44,44,72,75,47,54,62,58,46,56,51,47,31,52,49,26,31,52,54,12,45,56,57,53,70,72,108

Sequence (84 aa):
MILVGAPVGIYFSVRYLGALEKNYLKSGISIGLIWSVISVALDLVILLPMSGMPITQYFKEIGLRYLMIPMIMVGMGYLLENKV

Foldseek 3Di:
DCVVCVVVLLVCLLVVLVPDPDQQQVVLQVVLVVVLVVVVVCCVVPVCVVVVDDPVVCCVPPVVVSNSSSVSSNVSSVVVNVVD

pLDDT: mean 84.13, std 6.49, range [52.47, 92.0]

Secondary structure (DSSP, 8-state):
-HHHHHHHHHHHHHHHHTT-SS-HHHHHHHHHHHHHHHHHHHIIIIIHHHHT--HHHHHHHTGGGGGHHHHHHHHHHHHHHTT-